Protein AF-A0A0F2Q899-F1 (afdb_monomer)

Radius of gyration: 14.23 Å; Cα contacts (8 Å, |Δi|>4): 110; chains: 1; bounding box: 30×23×47 Å

Structure (mmCIF, N/CA/C/O backbone):
data_AF-A0A0F2Q899-F1
#
_entry.id   AF-A0A0F2Q899-F1
#
loop_
_atom_site.group_PDB
_atom_site.id
_atom_site.type_symbol
_atom_site.label_atom_id
_atom_site.label_alt_id
_atom_site.label_comp_id
_atom_site.label_asym_id
_atom_site.label_entity_id
_atom_site.label_seq_id
_atom_site.pdbx_PDB_ins_code
_atom_site.Cartn_x
_atom_site.Cartn_y
_atom_site.Cartn_z
_atom_site.occupancy
_atom_site.B_iso_or_equiv
_atom_site.auth_seq_id
_atom_site.auth_comp_id
_atom_site.auth_asym_id
_atom_site.auth_atom_id
_atom_site.pdbx_PDB_model_num
ATOM 1 N N . MET A 1 1 ? 12.767 -5.260 24.279 1.00 55.84 1 MET A N 1
ATOM 2 C CA . MET A 1 1 ? 11.431 -5.219 23.644 1.00 55.84 1 MET A CA 1
ATOM 3 C C . MET A 1 1 ? 11.619 -5.136 22.133 1.00 55.84 1 MET A C 1
ATOM 5 O O . MET A 1 1 ? 11.520 -4.042 21.600 1.00 55.84 1 MET A O 1
ATOM 9 N N . GLU A 1 2 ? 12.059 -6.202 21.446 1.00 73.25 2 GLU A N 1
ATOM 10 C CA . GLU A 1 2 ? 12.792 -5.961 20.175 1.00 73.25 2 GLU A CA 1
ATOM 11 C C . GLU A 1 2 ? 12.325 -6.693 18.912 1.00 73.25 2 GLU A C 1
ATOM 13 O O . GLU A 1 2 ? 12.567 -6.184 17.826 1.00 73.25 2 GLU A O 1
ATOM 18 N N . PHE A 1 3 ? 11.607 -7.816 18.983 1.00 78.06 3 PHE A N 1
ATOM 19 C CA . PHE A 1 3 ? 11.132 -8.483 17.754 1.00 78.06 3 PHE A CA 1
ATOM 20 C C . PHE A 1 3 ? 9.729 -9.054 17.912 1.00 78.06 3 PHE A C 1
ATOM 22 O O . PHE A 1 3 ? 8.835 -8.721 17.143 1.00 78.06 3 PHE A O 1
ATOM 29 N N . LEU A 1 4 ? 9.487 -9.833 18.968 1.00 85.00 4 LEU A N 1
ATOM 30 C CA . LEU A 1 4 ? 8.157 -10.388 19.244 1.00 85.00 4 LEU A CA 1
ATOM 31 C C . LEU A 1 4 ? 7.083 -9.304 19.425 1.00 85.00 4 LEU A C 1
ATOM 33 O O . LEU A 1 4 ? 5.960 -9.486 18.964 1.00 85.00 4 LEU A O 1
ATOM 37 N N . ASP A 1 5 ? 7.434 -8.166 20.027 1.00 87.62 5 ASP A N 1
ATOM 38 C CA . ASP A 1 5 ? 6.511 -7.040 20.221 1.00 87.62 5 ASP A CA 1
ATOM 39 C C . ASP A 1 5 ? 6.117 -6.383 18.886 1.00 87.62 5 ASP A C 1
ATOM 41 O O . ASP A 1 5 ? 4.977 -5.958 18.711 1.00 87.62 5 ASP A O 1
ATOM 45 N N . PHE A 1 6 ? 7.023 -6.37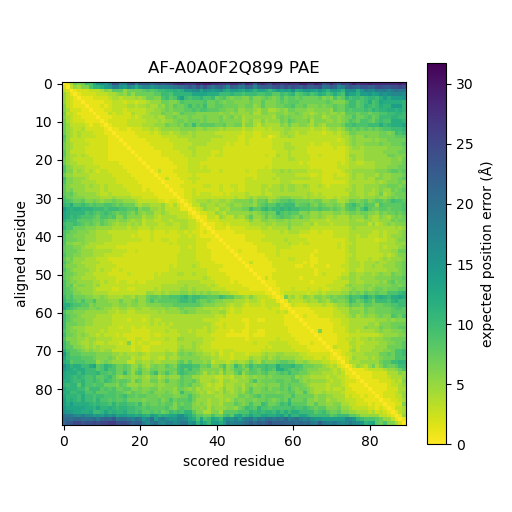8 17.903 1.00 83.25 6 PHE A N 1
ATOM 46 C CA . PHE A 1 6 ? 6.735 -5.906 16.549 1.00 83.25 6 PHE A CA 1
ATOM 47 C C . PHE A 1 6 ? 5.781 -6.854 15.809 1.00 83.25 6 PHE A C 1
ATOM 49 O O . PHE A 1 6 ? 4.814 -6.399 15.204 1.00 83.25 6 PHE A O 1
ATOM 56 N N . PHE A 1 7 ? 5.978 -8.175 15.910 1.00 86.56 7 PHE A N 1
ATOM 57 C CA . PHE A 1 7 ? 5.037 -9.142 15.322 1.00 86.56 7 PHE A CA 1
ATOM 58 C C . PHE A 1 7 ? 3.660 -9.083 15.975 1.00 86.56 7 PHE A C 1
ATOM 60 O O . PHE A 1 7 ? 2.655 -9.163 15.271 1.00 86.56 7 PHE A O 1
ATOM 67 N N . LYS A 1 8 ? 3.597 -8.888 17.296 1.00 88.81 8 LYS A N 1
ATOM 68 C CA . LYS A 1 8 ? 2.327 -8.637 17.984 1.00 88.81 8 LYS A CA 1
ATOM 69 C C . LYS A 1 8 ? 1.652 -7.376 17.459 1.00 88.81 8 LYS A C 1
ATOM 71 O O . LYS A 1 8 ? 0.491 -7.447 17.086 1.00 88.81 8 LYS A O 1
ATOM 76 N N . MET A 1 9 ? 2.387 -6.271 17.315 1.00 88.69 9 MET A N 1
ATOM 77 C CA . MET A 1 9 ? 1.848 -5.031 16.746 1.00 88.69 9 MET A CA 1
ATOM 78 C C . MET A 1 9 ? 1.280 -5.231 15.333 1.00 88.69 9 MET A C 1
ATOM 80 O O . MET A 1 9 ? 0.213 -4.704 15.028 1.00 88.69 9 MET A O 1
ATOM 84 N N . ILE A 1 10 ? 1.966 -5.999 14.480 1.00 89.12 10 ILE A N 1
ATOM 85 C CA . ILE A 1 10 ? 1.465 -6.336 13.141 1.00 89.12 10 ILE A CA 1
ATOM 86 C C . ILE A 1 10 ? 0.152 -7.115 13.249 1.00 89.12 10 ILE A C 1
ATOM 88 O O . ILE A 1 10 ? -0.808 -6.766 12.575 1.00 89.12 10 ILE A O 1
ATOM 92 N N . LEU A 1 11 ? 0.098 -8.157 14.081 1.00 88.25 11 LEU A N 1
ATOM 93 C CA . LEU A 1 11 ? -1.065 -9.044 14.179 1.00 88.25 11 LEU A CA 1
ATOM 94 C C . LEU A 1 11 ? -2.270 -8.395 14.877 1.00 88.25 11 LEU A C 1
ATOM 96 O O . LEU A 1 11 ? -3.408 -8.716 14.547 1.00 88.25 11 LEU A O 1
ATOM 100 N N . GLU A 1 12 ? -2.032 -7.493 15.826 1.00 91.75 12 GLU A N 1
ATOM 101 C CA . GLU A 1 12 ? -3.077 -6.815 16.599 1.00 91.75 12 GLU A CA 1
ATOM 102 C C . GLU A 1 12 ? -3.648 -5.593 15.871 1.00 91.75 12 GLU A C 1
ATOM 104 O O . GLU A 1 12 ? -4.808 -5.237 16.085 1.00 91.75 12 GLU A O 1
ATOM 109 N N . ASN A 1 13 ? -2.866 -4.951 14.995 1.00 91.38 13 ASN A N 1
ATOM 110 C CA . ASN A 1 13 ? -3.320 -3.793 14.238 1.00 91.38 13 ASN A CA 1
ATOM 111 C C . ASN A 1 13 ? -3.549 -4.151 12.758 1.00 91.38 13 ASN A C 1
ATOM 113 O O . ASN A 1 13 ? -2.590 -4.247 11.986 1.00 91.38 13 ASN A O 1
ATOM 117 N N . PRO A 1 14 ? -4.812 -4.259 12.310 1.00 87.75 14 PRO A N 1
ATOM 118 C CA . PRO A 1 14 ? -5.121 -4.698 10.956 1.00 87.75 14 PRO A CA 1
ATOM 119 C C . PRO A 1 14 ? -4.638 -3.718 9.874 1.00 87.75 14 PRO A C 1
ATOM 121 O O . PRO A 1 14 ? -4.368 -4.142 8.750 1.00 87.75 14 PRO A O 1
ATOM 124 N N . PHE A 1 15 ? -4.451 -2.431 10.191 1.00 88.19 15 PHE A N 1
ATOM 125 C CA . PHE A 1 15 ? -3.831 -1.475 9.265 1.00 88.19 15 PHE A CA 1
ATOM 126 C C . PHE A 1 15 ? -2.338 -1.748 9.093 1.00 88.19 15 PHE A C 1
ATOM 128 O O . PHE A 1 15 ? -1.838 -1.742 7.970 1.00 88.19 15 PHE A O 1
ATOM 135 N N . VAL A 1 16 ? -1.629 -2.039 10.186 1.00 89.56 16 VAL A N 1
ATOM 136 C CA . VAL A 1 16 ? -0.199 -2.378 10.139 1.00 89.56 16 VAL A CA 1
ATOM 137 C C . VAL A 1 16 ? 0.003 -3.715 9.425 1.00 89.56 16 VAL A C 1
ATOM 139 O O . VAL A 1 16 ? 0.854 -3.797 8.540 1.00 89.56 16 VAL A O 1
ATOM 142 N N . ALA A 1 17 ? -0.827 -4.726 9.715 1.00 91.94 17 ALA A N 1
ATOM 143 C CA . ALA A 1 17 ? -0.857 -5.982 8.961 1.00 91.94 17 ALA A CA 1
ATOM 144 C C . ALA A 1 17 ? -1.034 -5.744 7.461 1.00 91.94 17 ALA A C 1
ATOM 146 O O . ALA A 1 17 ? -0.274 -6.271 6.648 1.00 91.94 17 ALA A O 1
ATOM 147 N N . SER A 1 18 ? -2.012 -4.915 7.095 1.00 91.75 18 SER A N 1
ATOM 148 C CA . SER A 1 18 ? -2.317 -4.613 5.698 1.00 91.75 18 SER A CA 1
ATOM 149 C C . SER A 1 18 ? -1.170 -3.888 5.004 1.00 91.75 18 SER A C 1
ATOM 151 O O . SER A 1 18 ? -0.830 -4.217 3.871 1.00 91.75 18 SER A O 1
ATOM 153 N N . PHE A 1 19 ? -0.528 -2.944 5.691 1.00 91.50 19 PHE A N 1
ATOM 154 C CA . PHE A 1 19 ? 0.644 -2.251 5.172 1.00 91.50 19 PHE A CA 1
ATOM 155 C C . PHE A 1 19 ? 1.815 -3.212 4.927 1.00 91.50 19 PHE A C 1
ATOM 157 O O . PHE A 1 19 ? 2.388 -3.210 3.838 1.00 91.50 19 PHE A O 1
ATOM 164 N N . VAL A 1 20 ? 2.144 -4.068 5.901 1.00 91.69 20 VAL A N 1
ATOM 165 C CA . VAL A 1 20 ? 3.224 -5.062 5.770 1.00 91.69 20 VAL A CA 1
ATOM 166 C C . VAL A 1 20 ? 2.921 -6.057 4.650 1.00 91.69 20 VAL A C 1
ATOM 168 O O . VAL A 1 20 ? 3.805 -6.378 3.856 1.00 91.69 20 VAL A O 1
ATOM 171 N N . PHE A 1 21 ? 1.667 -6.499 4.537 1.00 92.81 21 PHE A N 1
ATOM 172 C CA . PHE A 1 21 ? 1.215 -7.365 3.453 1.00 92.81 21 PHE A CA 1
ATOM 173 C C . PHE A 1 21 ? 1.405 -6.709 2.080 1.00 92.81 21 PHE A C 1
ATOM 175 O O . PHE A 1 21 ? 2.032 -7.303 1.204 1.00 92.81 21 PHE A O 1
ATOM 182 N N . LEU A 1 22 ? 0.928 -5.473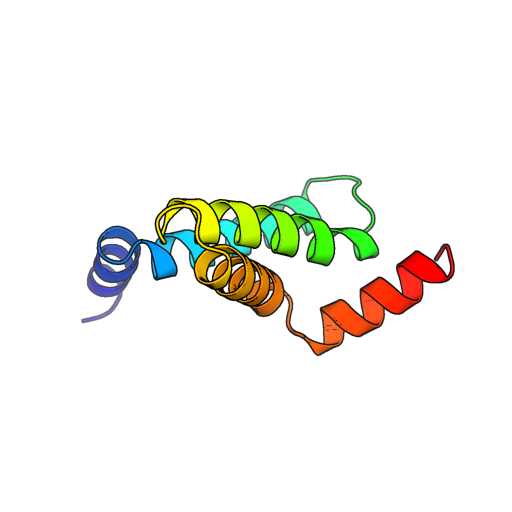 1.894 1.00 93.12 22 LEU A N 1
ATOM 183 C CA . LEU A 1 22 ? 1.082 -4.731 0.637 1.00 93.12 22 LEU A CA 1
ATOM 184 C C . LEU A 1 22 ? 2.555 -4.474 0.307 1.00 93.12 22 LEU A C 1
ATOM 186 O O . LEU A 1 22 ? 2.954 -4.583 -0.851 1.00 93.12 22 LEU A O 1
ATOM 190 N N . TYR A 1 23 ? 3.377 -4.191 1.317 1.00 91.06 23 TYR A N 1
ATOM 191 C CA . TYR A 1 23 ? 4.814 -4.004 1.147 1.00 91.06 23 TYR A CA 1
ATOM 192 C C . TYR A 1 23 ? 5.503 -5.287 0.655 1.00 91.06 23 TYR A C 1
ATOM 194 O O . TYR A 1 23 ? 6.223 -5.267 -0.347 1.00 91.06 23 TYR A O 1
ATOM 202 N N . GLY A 1 24 ? 5.233 -6.422 1.309 1.00 92.12 24 GLY A N 1
ATOM 203 C CA . GLY A 1 24 ? 5.747 -7.729 0.893 1.00 92.12 24 GLY A CA 1
ATOM 204 C C . GLY A 1 24 ? 5.254 -8.133 -0.498 1.00 92.12 24 GLY A C 1
ATOM 205 O O . GLY A 1 24 ? 6.031 -8.619 -1.321 1.00 92.12 24 GLY A O 1
ATOM 206 N N . LEU A 1 25 ? 3.986 -7.853 -0.802 1.00 92.38 25 LEU A N 1
ATOM 207 C CA . LEU A 1 25 ? 3.413 -8.097 -2.120 1.00 92.38 25 LEU A CA 1
ATOM 208 C C . LEU A 1 25 ? 4.087 -7.240 -3.196 1.00 92.38 25 LEU A C 1
ATOM 210 O O . LEU A 1 25 ? 4.391 -7.741 -4.275 1.00 92.38 25 LEU A O 1
ATOM 214 N N . GLY A 1 26 ? 4.382 -5.973 -2.903 1.00 90.25 26 GLY A N 1
ATOM 215 C CA . GLY A 1 26 ? 5.112 -5.092 -3.811 1.00 90.25 26 GLY A CA 1
ATOM 216 C C . GLY A 1 26 ? 6.510 -5.609 -4.134 1.00 90.25 26 GLY A C 1
ATOM 217 O O . GLY A 1 26 ? 6.922 -5.599 -5.297 1.00 90.25 26 GLY A O 1
ATOM 218 N N . TRP A 1 27 ? 7.220 -6.127 -3.129 1.00 90.62 27 TRP A N 1
ATOM 219 C CA . TRP A 1 27 ? 8.505 -6.791 -3.335 1.00 90.62 27 TRP A CA 1
ATOM 220 C C . TRP A 1 27 ? 8.369 -8.039 -4.219 1.00 90.62 27 TRP A C 1
ATOM 222 O O . TRP A 1 27 ? 9.154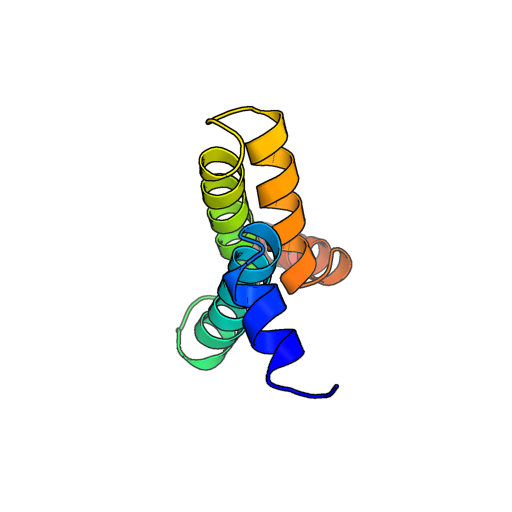 -8.201 -5.156 1.00 90.62 27 TRP A O 1
ATOM 232 N N . LEU A 1 28 ? 7.353 -8.872 -3.974 1.00 92.25 28 LEU A N 1
ATOM 233 C CA . LEU A 1 28 ? 7.099 -10.094 -4.738 1.00 92.25 28 LEU A CA 1
ATOM 234 C C . LEU A 1 28 ? 6.751 -9.791 -6.198 1.00 92.25 28 LEU A C 1
ATOM 236 O O . LEU A 1 28 ? 7.339 -10.384 -7.099 1.00 92.25 28 LEU A O 1
ATOM 240 N N . LEU A 1 29 ? 5.863 -8.826 -6.448 1.00 89.75 29 LEU A N 1
ATOM 241 C CA . LEU A 1 29 ? 5.524 -8.387 -7.802 1.00 89.75 29 LEU A CA 1
ATOM 242 C C . LEU A 1 29 ? 6.771 -7.896 -8.544 1.00 89.75 29 LEU A C 1
ATOM 244 O O . LEU A 1 29 ? 7.002 -8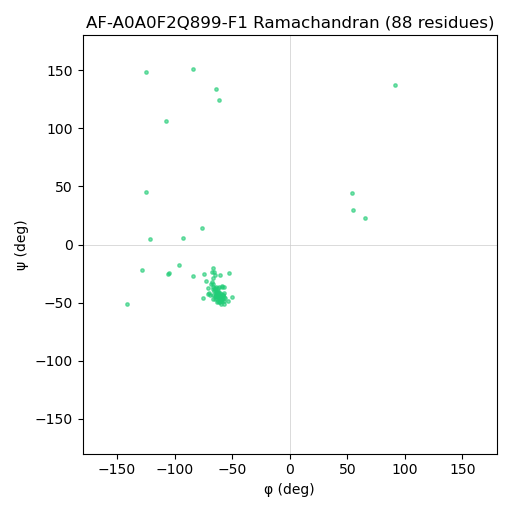.280 -9.687 1.00 89.75 29 LEU A O 1
ATOM 248 N N . LYS A 1 30 ? 7.622 -7.113 -7.877 1.00 86.94 30 LYS A N 1
ATOM 249 C CA . LYS A 1 30 ? 8.825 -6.543 -8.491 1.00 86.94 30 LYS A CA 1
ATOM 250 C C . LYS A 1 30 ? 9.887 -7.582 -8.865 1.00 86.94 30 LYS A C 1
ATOM 252 O O . LYS A 1 30 ? 10.596 -7.377 -9.844 1.00 86.94 30 LYS A O 1
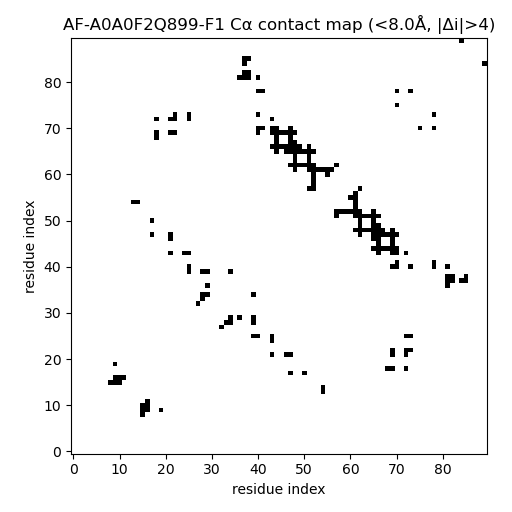ATOM 257 N N . HIS A 1 31 ? 10.035 -8.653 -8.086 1.00 88.88 31 HIS A N 1
ATOM 258 C CA . HIS A 1 31 ? 11.137 -9.613 -8.264 1.00 88.88 31 HIS A CA 1
ATOM 259 C C . HIS A 1 31 ? 10.712 -10.942 -8.889 1.00 88.88 31 HIS A C 1
ATOM 261 O O . HIS A 1 31 ? 11.539 -11.614 -9.500 1.00 88.88 31 HIS A O 1
ATOM 267 N N . HIS A 1 32 ? 9.444 -11.328 -8.749 1.00 90.50 32 HIS A N 1
ATOM 268 C CA . HIS A 1 32 ? 8.962 -12.657 -9.127 1.00 90.50 32 HIS A CA 1
ATOM 269 C C . HIS A 1 32 ? 7.839 -12.640 -10.165 1.00 90.50 32 HIS A C 1
ATOM 271 O O . HIS A 1 32 ? 7.330 -13.703 -10.513 1.00 90.50 32 HIS A O 1
ATOM 277 N N . THR A 1 33 ? 7.459 -11.472 -10.696 1.00 84.19 33 THR A N 1
ATOM 278 C CA . THR A 1 33 ? 6.485 -11.400 -11.793 1.00 84.19 33 THR A CA 1
ATOM 279 C C . THR A 1 33 ? 7.034 -10.633 -12.994 1.00 84.19 33 THR A C 1
ATOM 281 O O . THR A 1 33 ? 7.807 -9.695 -12.817 1.00 84.19 33 THR A O 1
ATOM 284 N N . PRO A 1 34 ? 6.619 -10.983 -14.228 1.00 85.56 34 PRO A N 1
ATOM 285 C CA . PRO A 1 34 ? 6.986 -10.244 -15.438 1.00 85.56 34 PRO A CA 1
ATOM 286 C C . PRO A 1 34 ? 6.198 -8.930 -15.593 1.00 85.56 34 PRO A C 1
ATOM 288 O O . PRO A 1 34 ? 6.154 -8.355 -16.681 1.00 85.56 34 PRO A O 1
ATOM 291 N N . LEU A 1 35 ? 5.518 -8.469 -14.537 1.00 82.38 35 LEU A N 1
ATOM 292 C CA . LEU A 1 35 ? 4.733 -7.246 -14.574 1.00 82.38 35 LEU A CA 1
ATOM 293 C C . LEU A 1 35 ? 5.666 -6.053 -14.813 1.00 82.38 35 LEU A C 1
ATOM 295 O O . LEU A 1 35 ? 6.695 -5.916 -14.154 1.00 82.38 35 LEU A O 1
ATOM 299 N N . ASN A 1 36 ? 5.298 -5.150 -15.725 1.00 83.25 36 ASN A N 1
ATOM 300 C CA . ASN A 1 36 ? 6.050 -3.910 -15.880 1.00 83.25 36 ASN A CA 1
ATOM 301 C C . ASN A 1 36 ? 5.988 -3.120 -14.559 1.00 83.25 36 ASN A C 1
ATOM 303 O O . ASN A 1 36 ? 4.909 -2.798 -14.052 1.00 83.25 36 ASN A O 1
ATOM 307 N N . ASN A 1 37 ? 7.169 -2.791 -14.033 1.00 83.50 37 ASN A N 1
ATOM 308 C CA . ASN A 1 37 ? 7.360 -2.062 -12.781 1.00 83.50 37 ASN A CA 1
ATOM 309 C C . ASN A 1 37 ? 6.573 -0.748 -12.714 1.00 83.50 37 ASN A C 1
ATOM 311 O O . ASN A 1 37 ? 6.227 -0.302 -11.622 1.00 83.50 37 ASN A O 1
ATOM 315 N N . ASN A 1 38 ? 6.243 -0.152 -13.861 1.00 85.38 38 ASN A N 1
ATOM 316 C CA . ASN A 1 38 ? 5.462 1.075 -13.929 1.00 85.38 38 ASN A CA 1
ATOM 317 C C . ASN A 1 38 ? 4.002 0.890 -13.457 1.00 85.38 38 ASN A C 1
ATOM 319 O O . ASN A 1 38 ? 3.384 1.856 -13.010 1.00 85.38 38 ASN A O 1
ATOM 323 N N . TYR A 1 39 ? 3.462 -0.337 -13.500 1.00 86.50 39 TYR A N 1
ATOM 324 C CA . TYR A 1 39 ? 2.095 -0.656 -13.061 1.00 86.50 39 TYR A CA 1
ATOM 325 C C . TYR A 1 39 ? 2.007 -1.197 -11.632 1.00 86.50 39 TYR A C 1
ATOM 327 O O . TYR A 1 39 ? 0.931 -1.138 -11.039 1.00 86.50 39 TYR A O 1
ATOM 335 N N . ILE A 1 40 ? 3.112 -1.676 -11.048 1.00 88.88 40 ILE A N 1
ATOM 336 C CA . ILE A 1 40 ? 3.143 -2.167 -9.656 1.00 88.88 40 ILE A CA 1
ATOM 337 C C . ILE A 1 40 ? 2.525 -1.153 -8.674 1.00 88.88 40 ILE A C 1
ATOM 339 O O . ILE A 1 40 ? 1.688 -1.561 -7.869 1.00 88.88 40 ILE A O 1
ATOM 343 N N . PRO A 1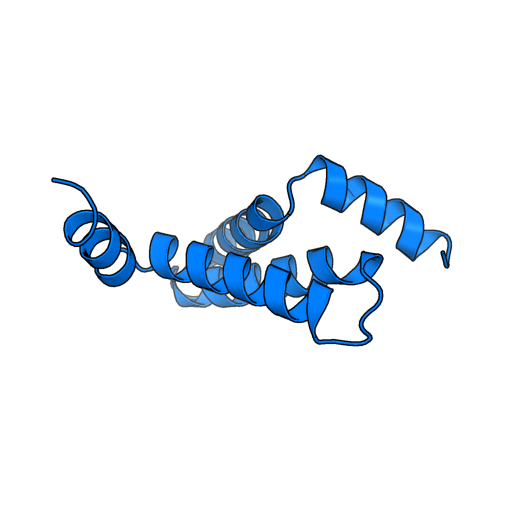 41 ? 2.832 0.159 -8.748 1.00 89.06 41 PRO A N 1
ATOM 344 C CA . PRO A 1 41 ? 2.242 1.136 -7.837 1.00 89.06 41 PRO A CA 1
ATOM 345 C C . PRO A 1 41 ? 0.714 1.225 -7.950 1.00 89.06 41 PRO A C 1
ATOM 347 O O . PRO A 1 41 ? 0.032 1.381 -6.942 1.00 89.06 41 PRO A O 1
ATOM 350 N N . TRP A 1 42 ? 0.165 1.085 -9.160 1.00 88.81 42 TRP A N 1
ATOM 351 C CA . TRP A 1 42 ? -1.281 1.078 -9.389 1.00 88.81 42 TRP A CA 1
ATOM 352 C C . TRP A 1 42 ? -1.938 -0.185 -8.840 1.00 88.81 42 TRP A C 1
ATOM 354 O O . TRP A 1 42 ? -2.982 -0.094 -8.199 1.00 88.81 42 TRP A O 1
ATOM 364 N N . VAL A 1 43 ? -1.309 -1.346 -9.032 1.00 90.81 43 VAL A N 1
ATOM 365 C CA . VAL A 1 43 ? -1.786 -2.616 -8.466 1.00 90.81 43 VAL A CA 1
ATOM 366 C C . VAL A 1 43 ? -1.825 -2.539 -6.939 1.00 90.81 43 VAL A C 1
ATOM 368 O O . VAL A 1 43 ? -2.847 -2.857 -6.336 1.00 90.81 43 VAL A O 1
ATOM 371 N N . LEU A 1 44 ? -0.753 -2.051 -6.311 1.00 92.25 44 LEU A N 1
ATOM 372 C CA . LEU A 1 44 ? -0.687 -1.890 -4.857 1.00 92.25 44 LEU A CA 1
ATOM 373 C C . LEU A 1 44 ? -1.668 -0.837 -4.339 1.00 92.25 44 LEU A C 1
ATOM 375 O O . LEU A 1 44 ? -2.282 -1.048 -3.298 1.00 92.25 44 LEU A O 1
ATOM 379 N N . GLY A 1 45 ? -1.857 0.264 -5.070 1.00 92.06 45 GLY A N 1
ATOM 380 C CA . GLY A 1 45 ? -2.863 1.273 -4.750 1.00 92.06 45 GLY A CA 1
ATOM 381 C C . GLY A 1 45 ? -4.279 0.696 -4.767 1.00 92.06 45 GLY A C 1
ATOM 382 O O . GLY A 1 45 ? -5.013 0.854 -3.796 1.00 92.06 45 GLY A O 1
ATOM 383 N N . LEU A 1 46 ? -4.663 -0.022 -5.827 1.00 93.81 46 LEU A N 1
ATOM 384 C CA . LEU A 1 46 ? -5.993 -0.635 -5.944 1.00 93.81 46 LEU A CA 1
ATOM 385 C C . LEU A 1 46 ? -6.231 -1.732 -4.900 1.00 93.81 46 LEU A C 1
ATOM 387 O O . LEU A 1 46 ? -7.311 -1.799 -4.315 1.00 93.81 46 LEU A O 1
ATOM 391 N N . LEU A 1 47 ? -5.225 -2.561 -4.622 1.00 93.88 47 LEU A N 1
ATOM 392 C CA . LEU A 1 47 ? -5.305 -3.549 -3.545 1.00 93.88 47 LEU A CA 1
ATOM 393 C C . LEU A 1 47 ? -5.430 -2.872 -2.181 1.00 93.88 47 LEU A C 1
ATOM 395 O O . LEU A 1 47 ? -6.292 -3.245 -1.391 1.00 93.88 47 LEU A O 1
ATOM 399 N N . GLY A 1 48 ? -4.642 -1.824 -1.936 1.00 94.44 48 GLY A N 1
ATOM 400 C CA . GLY A 1 48 ? -4.763 -0.999 -0.742 1.00 94.44 48 GLY A CA 1
ATOM 401 C C . GLY A 1 48 ? -6.155 -0.391 -0.605 1.00 94.44 48 GLY A C 1
ATOM 402 O O . GLY A 1 48 ? -6.735 -0.451 0.474 1.00 94.44 48 GLY A O 1
ATOM 403 N N . MET A 1 49 ? -6.735 0.125 -1.691 1.00 94.38 49 MET A N 1
ATOM 404 C CA . MET A 1 49 ? -8.099 0.662 -1.722 1.00 94.38 49 MET A CA 1
ATOM 405 C C . MET A 1 49 ? -9.129 -0.390 -1.311 1.00 94.38 49 MET A C 1
ATOM 407 O O . MET A 1 49 ? -9.954 -0.123 -0.441 1.00 94.38 49 MET A O 1
ATOM 411 N N . ALA A 1 50 ? -9.054 -1.593 -1.888 1.00 94.44 50 ALA A N 1
ATOM 412 C CA . ALA A 1 50 ? -9.939 -2.698 -1.534 1.00 94.44 50 ALA A CA 1
ATOM 413 C C . ALA A 1 50 ? -9.794 -3.082 -0.052 1.00 94.44 50 ALA A C 1
ATOM 415 O O . ALA A 1 50 ? -10.795 -3.238 0.644 1.00 94.44 50 ALA A O 1
ATOM 416 N N . MET A 1 51 ? -8.562 -3.156 0.458 1.00 93.44 51 MET A N 1
ATOM 417 C CA . MET A 1 51 ? -8.306 -3.439 1.872 1.00 93.44 51 MET A CA 1
ATOM 418 C C . MET A 1 51 ? -8.839 -2.332 2.786 1.00 93.44 51 MET A C 1
ATOM 420 O O . MET A 1 51 ? -9.504 -2.627 3.770 1.00 93.44 51 MET A O 1
ATOM 424 N N . GLY A 1 52 ? -8.616 -1.061 2.454 1.00 92.81 52 GLY A N 1
ATOM 425 C CA . GLY A 1 52 ? -9.131 0.067 3.231 1.00 92.81 52 GLY A CA 1
ATOM 426 C C . GLY A 1 52 ? -10.657 0.130 3.247 1.00 92.81 52 GLY A C 1
ATOM 427 O O . GLY A 1 52 ? -11.240 0.427 4.286 1.00 92.81 52 GLY A O 1
ATOM 428 N N . CYS A 1 53 ? -11.314 -0.219 2.137 1.00 94.31 53 CYS A N 1
ATOM 429 C CA . CYS A 1 53 ? -12.760 -0.416 2.107 1.00 94.31 53 CYS A CA 1
ATOM 430 C C . CYS A 1 53 ? -13.195 -1.514 3.083 1.00 94.31 53 CYS A C 1
ATOM 432 O O . CYS A 1 53 ? -14.120 -1.300 3.854 1.00 94.31 53 CYS A O 1
ATOM 434 N N . LEU A 1 54 ? -12.526 -2.669 3.088 1.00 92.88 54 LEU A N 1
ATOM 435 C CA . LEU A 1 54 ? -12.869 -3.765 4.000 1.00 92.88 54 LEU A CA 1
ATOM 436 C C . LEU A 1 54 ? -12.629 -3.402 5.474 1.00 92.88 54 LEU A C 1
ATOM 438 O O . LEU A 1 54 ? -13.430 -3.769 6.326 1.00 92.88 54 LEU A O 1
ATOM 442 N N . LEU A 1 55 ? -11.564 -2.655 5.773 1.00 91.44 55 LEU A N 1
ATOM 443 C CA . LEU A 1 55 ? -11.215 -2.244 7.137 1.00 91.44 55 LEU A CA 1
ATOM 444 C C . LEU A 1 55 ? -12.114 -1.139 7.703 1.00 91.44 55 LEU A C 1
ATOM 446 O O . LEU A 1 55 ? -12.223 -1.007 8.917 1.00 91.44 55 LEU A O 1
ATOM 450 N N . LEU A 1 56 ? -12.721 -0.325 6.840 1.00 91.69 56 LEU A N 1
ATOM 451 C CA . LEU A 1 56 ? -13.510 0.849 7.222 1.00 91.69 56 LEU A CA 1
ATOM 452 C C . LEU A 1 56 ? -14.920 0.789 6.622 1.00 91.69 56 LEU A C 1
ATOM 454 O O . LEU A 1 56 ? -15.409 1.780 6.070 1.00 91.69 56 LEU A O 1
ATOM 458 N N . GLU A 1 57 ? -15.549 -0.385 6.719 1.00 91.50 57 GLU A N 1
ATOM 459 C CA . GLU A 1 57 ? -16.982 -0.612 6.466 1.00 91.50 57 GLU A CA 1
ATOM 460 C C . GLU A 1 57 ? -17.475 -0.130 5.088 1.00 91.50 57 GLU A C 1
ATOM 462 O O . GLU A 1 57 ? -18.516 0.508 4.956 1.00 91.50 57 GLU A O 1
ATOM 467 N N . LEU A 1 58 ? -16.707 -0.415 4.034 1.00 89.12 58 LEU A N 1
ATOM 468 C CA . LEU A 1 58 ? -17.000 -0.058 2.638 1.00 89.12 58 LEU A CA 1
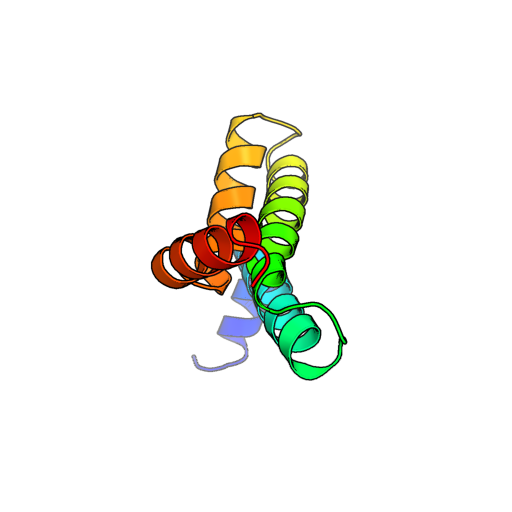ATOM 469 C C . LEU A 1 58 ? -17.247 1.446 2.427 1.00 89.12 58 LEU A C 1
ATOM 471 O O . LEU A 1 58 ? -17.976 1.861 1.526 1.00 89.12 58 LEU A O 1
ATOM 475 N N . SER A 1 59 ? -16.611 2.284 3.245 1.00 92.25 59 SER A N 1
ATOM 476 C CA . SER A 1 59 ? -16.725 3.733 3.135 1.00 92.25 59 SER A CA 1
ATOM 477 C C . SER A 1 59 ? -15.765 4.322 2.097 1.00 92.25 59 SER A C 1
ATOM 479 O O . SER A 1 59 ? -14.641 3.853 1.899 1.00 92.25 59 SER A O 1
ATOM 481 N N . LEU A 1 60 ? -16.165 5.448 1.492 1.00 90.94 60 LEU A N 1
ATOM 482 C CA . LEU A 1 60 ? -15.294 6.233 0.606 1.00 90.94 60 LEU A CA 1
ATOM 483 C C . LEU A 1 60 ? -14.001 6.672 1.315 1.00 90.94 60 LEU A C 1
ATOM 485 O O . LEU A 1 60 ? -12.927 6.686 0.717 1.00 90.94 60 LEU A O 1
ATOM 489 N N . LYS A 1 61 ? -14.093 7.001 2.610 1.00 91.00 61 LYS A N 1
ATOM 490 C CA . LYS A 1 61 ? -12.929 7.347 3.436 1.00 91.00 61 LYS A CA 1
ATOM 491 C C . LYS A 1 61 ? -11.970 6.162 3.558 1.00 91.00 61 LYS A C 1
ATOM 493 O O . LYS A 1 61 ? -10.765 6.353 3.425 1.00 91.00 61 LYS A O 1
ATOM 498 N N . GLY A 1 62 ? -12.511 4.956 3.740 1.00 90.69 62 GLY A N 1
ATOM 499 C CA . GLY A 1 62 ? -11.754 3.709 3.732 1.00 90.69 62 GLY A CA 1
ATOM 500 C C . GLY A 1 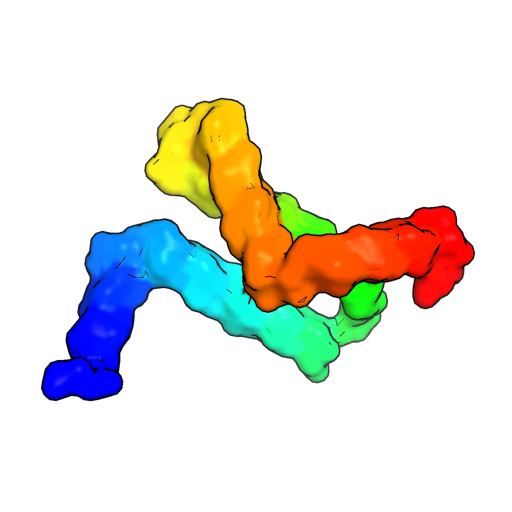62 ? -11.017 3.468 2.428 1.00 90.69 62 GLY A C 1
ATOM 501 O O . GLY A 1 62 ? -9.818 3.200 2.441 1.00 90.69 62 GLY A O 1
ATOM 502 N N . ALA A 1 63 ? -11.706 3.663 1.306 1.00 92.25 63 ALA A N 1
ATOM 503 C CA . ALA A 1 63 ? -11.119 3.536 -0.021 1.00 92.25 63 ALA A CA 1
ATOM 504 C C . ALA A 1 63 ? -9.907 4.467 -0.201 1.00 92.25 63 ALA A C 1
ATOM 506 O O . ALA A 1 63 ? -8.837 4.032 -0.622 1.00 92.25 63 ALA A O 1
ATOM 507 N N . ILE A 1 64 ? -10.052 5.745 0.164 1.00 93.12 64 ILE A N 1
ATOM 508 C CA . ILE A 1 64 ? -8.987 6.751 0.030 1.00 93.12 64 ILE A CA 1
ATOM 509 C C . ILE A 1 64 ? -7.813 6.438 0.964 1.00 93.12 64 ILE A C 1
ATOM 511 O O . ILE A 1 64 ? -6.662 6.460 0.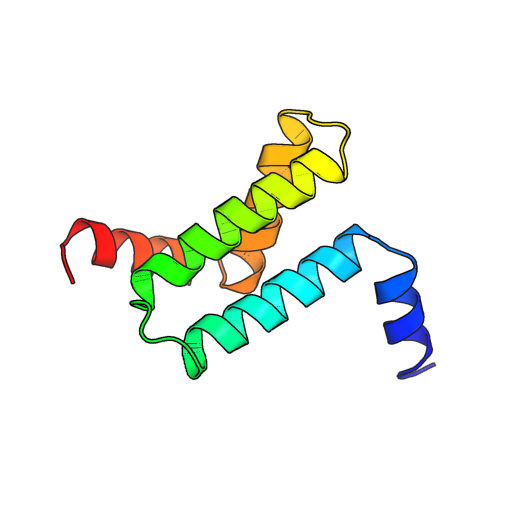527 1.00 93.12 64 ILE A O 1
ATOM 515 N N . ALA A 1 65 ? -8.090 6.121 2.233 1.00 91.56 65 ALA A N 1
ATOM 516 C CA . ALA A 1 65 ? -7.058 5.786 3.212 1.00 91.56 65 ALA A CA 1
ATOM 517 C C . ALA A 1 65 ? -6.278 4.529 2.800 1.00 91.56 65 ALA A C 1
ATOM 519 O O . ALA A 1 65 ? -5.048 4.515 2.839 1.00 91.56 65 ALA A O 1
ATOM 520 N N . GLY A 1 66 ? -6.986 3.498 2.338 1.00 92.81 66 GLY A N 1
ATOM 521 C CA . GLY A 1 66 ? -6.393 2.268 1.833 1.00 92.81 66 GLY A CA 1
ATOM 522 C C . GLY A 1 66 ? -5.562 2.482 0.573 1.00 92.81 66 GLY A C 1
ATOM 523 O O . GLY A 1 66 ? -4.440 1.985 0.480 1.00 92.81 66 GLY A O 1
ATOM 524 N N . PHE A 1 67 ? -6.073 3.265 -0.381 1.00 92.00 67 PHE A N 1
ATOM 525 C CA . PHE A 1 67 ? -5.336 3.608 -1.595 1.00 92.00 67 PHE A CA 1
ATOM 526 C C . PHE A 1 67 ? -4.033 4.336 -1.255 1.00 92.00 67 PHE A C 1
ATOM 528 O O . PHE A 1 67 ? -2.962 3.948 -1.721 1.00 92.00 67 PHE A O 1
ATOM 535 N N . ALA A 1 68 ? -4.104 5.343 -0.378 1.00 90.81 68 ALA A N 1
ATOM 536 C CA . ALA A 1 68 ? -2.931 6.064 0.097 1.00 90.81 68 ALA A CA 1
ATOM 537 C C . ALA A 1 68 ? -1.928 5.121 0.777 1.00 90.81 68 ALA A C 1
ATOM 539 O O . ALA A 1 68 ? -0.745 5.159 0.448 1.00 90.81 68 ALA A O 1
ATOM 540 N N . MET A 1 69 ? -2.392 4.234 1.663 1.00 92.12 69 MET A N 1
ATOM 541 C CA . MET A 1 69 ? -1.561 3.223 2.326 1.00 92.12 69 MET A CA 1
ATOM 542 C C . MET A 1 69 ? -0.832 2.324 1.318 1.00 92.12 69 MET A C 1
ATOM 544 O O . MET A 1 69 ? 0.375 2.126 1.442 1.00 92.12 69 MET A O 1
ATOM 548 N N . GLY A 1 70 ? -1.532 1.837 0.288 1.00 89.56 70 GLY A N 1
ATOM 549 C CA . GLY A 1 70 ? -0.930 1.061 -0.796 1.00 89.56 70 GLY A CA 1
ATOM 550 C C . GLY A 1 70 ? 0.145 1.844 -1.548 1.00 89.56 70 GLY A C 1
ATOM 551 O O . GLY A 1 70 ? 1.233 1.322 -1.780 1.00 89.56 70 GLY A O 1
ATOM 552 N N . LEU A 1 71 ? -0.093 3.122 -1.851 1.00 89.00 71 LEU A N 1
ATOM 553 C CA . LEU A 1 71 ? 0.904 3.978 -2.502 1.00 89.00 71 LEU A CA 1
ATOM 554 C C . LEU A 1 71 ? 2.113 4.297 -1.614 1.00 89.00 71 LEU A C 1
ATOM 556 O O . LEU A 1 71 ? 3.237 4.386 -2.116 1.00 89.00 71 LEU A O 1
ATOM 560 N N . PHE A 1 72 ? 1.915 4.437 -0.302 1.00 87.06 72 PHE A N 1
ATOM 561 C CA . PHE A 1 72 ? 3.001 4.686 0.648 1.00 87.06 72 PHE A CA 1
ATOM 562 C C . PHE A 1 72 ? 4.045 3.567 0.662 1.00 87.06 72 PHE A C 1
ATOM 564 O O . PHE A 1 72 ? 5.210 3.848 0.928 1.00 87.06 72 PHE A O 1
ATOM 571 N N . THR A 1 73 ? 3.672 2.333 0.307 1.00 84.00 73 THR A N 1
ATOM 572 C CA . THR A 1 73 ? 4.627 1.214 0.218 1.00 84.00 73 THR A CA 1
ATOM 573 C C . THR A 1 73 ? 5.686 1.403 -0.872 1.00 84.00 73 THR A C 1
ATOM 575 O O . THR A 1 73 ? 6.790 0.877 -0.748 1.00 84.00 73 THR A O 1
ATOM 578 N N . VAL A 1 74 ? 5.381 2.179 -1.919 1.00 82.94 74 VAL A N 1
ATOM 579 C CA . VAL A 1 74 ? 6.302 2.473 -3.031 1.00 82.94 74 VAL A CA 1
ATOM 580 C C . VAL A 1 74 ? 6.879 3.891 -2.940 1.00 82.94 74 VAL A C 1
ATOM 582 O O . VAL A 1 74 ? 7.963 4.159 -3.455 1.00 82.94 74 VAL A O 1
ATOM 585 N N . GLY A 1 75 ? 6.174 4.796 -2.259 1.00 82.00 75 GLY A N 1
ATOM 586 C CA . GLY A 1 75 ? 6.515 6.209 -2.132 1.00 82.00 75 GLY A CA 1
ATOM 587 C C . GLY A 1 75 ? 5.872 7.067 -3.226 1.00 82.00 75 GLY A C 1
ATOM 588 O O . GLY A 1 75 ? 5.868 6.719 -4.409 1.00 82.00 75 GLY A O 1
ATOM 589 N N . ALA A 1 76 ? 5.349 8.236 -2.839 1.00 75.12 76 ALA A N 1
ATOM 590 C CA . ALA A 1 76 ? 4.587 9.119 -3.730 1.00 75.12 76 ALA A CA 1
ATOM 591 C C . ALA A 1 76 ? 5.381 9.573 -4.973 1.00 75.12 76 ALA A C 1
ATOM 593 O O . ALA A 1 76 ? 4.827 9.670 -6.068 1.00 75.12 76 ALA A O 1
ATOM 594 N N . TYR A 1 77 ? 6.688 9.809 -4.825 1.00 77.25 77 TYR A N 1
ATOM 595 C CA . TYR A 1 77 ? 7.556 10.197 -5.939 1.00 77.25 77 TYR A CA 1
ATOM 596 C C . TYR A 1 77 ? 7.678 9.091 -6.997 1.00 77.25 77 TYR A C 1
ATOM 598 O O . TYR A 1 77 ? 7.525 9.350 -8.192 1.00 77.25 77 TYR A O 1
ATOM 606 N N . GLU A 1 78 ? 7.909 7.849 -6.567 1.00 80.19 78 GLU A N 1
ATOM 607 C CA . GLU A 1 78 ? 8.005 6.703 -7.473 1.00 80.19 78 GLU A CA 1
ATOM 608 C C . GLU A 1 78 ? 6.654 6.409 -8.131 1.00 80.19 78 GLU A C 1
ATOM 610 O O . GLU A 1 78 ? 6.616 6.136 -9.328 1.00 80.19 78 GLU A O 1
ATOM 615 N N . PHE A 1 79 ? 5.536 6.574 -7.415 1.00 81.19 79 PHE A N 1
ATOM 616 C CA . PHE A 1 79 ? 4.201 6.489 -8.013 1.00 81.19 79 PHE A CA 1
ATOM 617 C C . PHE A 1 79 ? 4.014 7.487 -9.167 1.00 81.19 79 PHE A C 1
ATOM 619 O O . PHE A 1 79 ? 3.635 7.088 -10.270 1.00 81.19 79 PHE A O 1
ATOM 626 N N . LEU A 1 80 ? 4.317 8.772 -8.950 1.00 81.56 80 LEU A N 1
ATOM 627 C CA . LEU A 1 80 ? 4.169 9.811 -9.978 1.00 81.56 80 LEU A CA 1
ATOM 628 C C . LEU A 1 80 ? 5.078 9.554 -11.184 1.00 81.56 80 LEU A C 1
ATOM 630 O O . LEU A 1 80 ? 4.638 9.616 -12.333 1.00 81.56 80 LEU A O 1
ATOM 634 N N . LYS A 1 81 ? 6.342 9.213 -10.927 1.00 83.81 81 LYS A N 1
ATOM 635 C CA . LYS A 1 81 ? 7.338 8.906 -11.957 1.00 83.81 81 LYS A CA 1
ATOM 636 C C . LYS A 1 81 ? 6.941 7.694 -12.802 1.00 83.81 81 LYS A C 1
ATOM 638 O O . LYS A 1 81 ? 7.032 7.750 -14.027 1.00 83.81 81 LYS A O 1
ATOM 643 N N . ASN A 1 82 ? 6.482 6.621 -12.167 1.00 83.38 82 ASN A N 1
ATOM 644 C CA . ASN A 1 82 ? 6.064 5.394 -12.843 1.00 83.38 82 ASN A CA 1
ATOM 645 C C . ASN A 1 82 ? 4.754 5.590 -13.615 1.00 83.38 82 ASN A C 1
ATOM 647 O O . ASN A 1 82 ? 4.643 5.145 -14.755 1.00 83.38 82 ASN A O 1
ATOM 651 N N . THR A 1 83 ? 3.819 6.373 -13.075 1.00 81.19 83 THR A N 1
ATOM 652 C CA . THR A 1 83 ? 2.586 6.763 -13.778 1.00 81.19 83 THR A CA 1
ATOM 653 C C . THR A 1 83 ? 2.879 7.600 -15.027 1.00 81.19 83 THR A C 1
ATOM 655 O O . THR A 1 83 ? 2.301 7.370 -16.092 1.00 81.19 83 THR A O 1
ATOM 658 N N . ALA A 1 84 ? 3.829 8.534 -14.943 1.00 82.50 84 ALA A N 1
ATOM 659 C CA . ALA A 1 84 ? 4.256 9.335 -16.089 1.00 82.50 84 ALA A CA 1
ATOM 660 C C . ALA A 1 84 ? 4.965 8.499 -17.172 1.00 82.50 84 ALA A C 1
ATOM 662 O O . ALA A 1 84 ? 4.919 8.848 -18.350 1.00 82.50 84 ALA A O 1
ATOM 663 N N . ARG A 1 85 ? 5.628 7.396 -16.798 1.00 83.44 85 ARG A N 1
ATOM 664 C CA . ARG A 1 85 ? 6.230 6.449 -17.752 1.00 83.44 85 ARG A CA 1
ATOM 665 C C . ARG A 1 85 ? 5.175 5.565 -18.414 1.00 83.44 85 ARG A C 1
ATOM 667 O O . ARG A 1 85 ? 5.151 5.506 -19.641 1.00 83.44 85 ARG A O 1
ATOM 674 N N . ALA A 1 86 ? 4.251 5.013 -17.624 1.00 80.56 86 ALA A N 1
ATOM 675 C CA . ALA A 1 86 ? 3.149 4.184 -18.112 1.00 80.56 86 ALA A CA 1
ATOM 676 C C . ALA A 1 86 ? 2.277 4.920 -19.143 1.00 80.56 86 ALA A C 1
ATOM 678 O O . ALA A 1 86 ? 1.998 4.395 -20.216 1.00 80.56 86 ALA A O 1
ATOM 679 N N . THR A 1 87 ? 1.914 6.177 -18.868 1.00 79.69 87 THR A N 1
ATOM 680 C CA . THR A 1 87 ? 1.123 7.014 -19.797 1.00 79.69 87 THR A CA 1
ATOM 681 C C . THR A 1 87 ? 1.871 7.382 -21.081 1.00 79.69 87 THR A C 1
ATOM 683 O O . THR A 1 87 ? 1.245 7.703 -22.086 1.00 79.69 87 THR A O 1
ATOM 686 N N . ARG A 1 88 ? 3.206 7.301 -21.080 1.00 79.69 88 ARG A N 1
ATOM 687 C CA . ARG A 1 88 ? 4.059 7.497 -22.263 1.00 79.69 88 ARG A CA 1
ATOM 688 C C . ARG A 1 88 ? 4.379 6.190 -23.000 1.00 79.69 88 ARG A C 1
ATOM 690 O O . ARG A 1 88 ? 5.194 6.224 -23.919 1.00 79.69 88 ARG A O 1
ATOM 697 N N . GLY A 1 89 ? 3.785 5.062 -22.598 1.00 64.19 89 GLY A N 1
ATOM 698 C CA . GLY A 1 89 ? 4.026 3.748 -23.207 1.00 64.19 89 GLY A CA 1
ATOM 699 C C . GLY A 1 89 ? 5.455 3.225 -23.023 1.00 64.19 89 GLY A C 1
ATOM 700 O O . GLY A 1 89 ? 5.913 2.421 -23.832 1.00 64.19 89 GLY A O 1
ATOM 701 N N . LYS A 1 90 ? 6.170 3.712 -22.001 1.00 53.66 90 LYS A N 1
ATOM 702 C CA . LYS A 1 90 ? 7.507 3.247 -21.603 1.00 53.66 90 LYS A CA 1
ATOM 703 C C . LYS A 1 90 ? 7.410 2.371 -20.360 1.00 53.66 90 LYS A C 1
ATOM 705 O O . LYS A 1 90 ? 8.322 1.547 -20.155 1.00 53.66 90 LYS A O 1
#

Foldseek 3Di:
DPPVVVVVVLVVDVLNVLLVVLLVVLVCCVPPHPDDNLCSLVVLLQSQLVSLCVVPVNDPVSSVRRSVSSNVSVDPVSNVVSPVCVVVVD

Secondary structure (DSSP, 8-state):
--SHHHHHHHHH-HHHHHHHHHHHHHHHHHHHS---TTTHHHHHHHHHHHHHHHHTTT-HHHHHHHHHHHHHTT-HHHHHHHHHHHTTT-

pLDDT: mean 87.14, std 7.29, range [53.66, 94.44]

Nearest PDB structures (foldseek):
  9cu8-assembly1_A  TM=5.068E-01  e=6.377E+00  synthetic construct

Sequence (90 aa):
MEFLDFFKMILENPFVASFVFLYGLGWLLKHHTPLNNNYIPWVLGLLGMAMGCLLLELSLKGAIAGFAMGLFTVGAYEFLKNTARATRGK

Mean predicted aligned error: 5.29 Å

Solvent-accessible surface area (backbone atoms only — not comparable to full-atom values): 4744 Å² total; per-residue (Å²): 138,82,53,69,61,55,54,47,48,30,73,74,32,68,68,51,35,48,46,54,50,47,37,54,48,51,53,44,45,69,76,75,42,94,62,61,72,44,48,50,46,56,54,34,17,54,51,20,16,55,50,19,15,69,76,43,79,70,32,73,67,17,28,54,53,13,23,51,50,23,32,58,62,69,29,68,66,53,42,54,56,25,47,58,32,49,78,67,78,102